Protein AF-A0A7G2SAX5-F1 (afdb_monomer_lite)

Secondary structure (DSSP, 8-state):
-----------S---------EEEEEEEETTTTEEEEEEE--S-HHHHHHHHHHHHSHHHHHHHHHHHTT---SEEEEEEEE--

Radius of gyration: 21.13 Å; chains: 1; bounding box: 46×26×68 Å

Structure (mmCIF, N/CA/C/O backbone):
data_AF-A0A7G2SAX5-F1
#
_entry.id   AF-A0A7G2SAX5-F1
#
loop_
_atom_site.group_PDB
_atom_site.id
_atom_site.type_symbol
_atom_site.label_atom_id
_atom_site.label_alt_id
_atom_site.label_comp_id
_atom_site.label_asym_id
_atom_site.label_entity_id
_atom_site.label_seq_id
_atom_site.pdbx_PDB_ins_code
_atom_site.Cartn_x
_atom_site.Cartn_y
_atom_site.Cartn_z
_atom_site.occupancy
_atom_site.B_iso_or_equiv
_atom_site.auth_seq_id
_atom_site.auth_comp_id
_atom_site.auth_asym_id
_atom_site.auth_atom_id
_atom_site.pdbx_PDB_model_num
ATOM 1 N N . MET A 1 1 ? 35.035 -17.554 -49.772 1.00 50.91 1 MET A N 1
ATOM 2 C CA . MET A 1 1 ? 34.966 -17.762 -48.305 1.00 50.91 1 MET A CA 1
ATOM 3 C C . MET A 1 1 ? 35.821 -16.722 -47.593 1.00 50.91 1 MET A C 1
ATOM 5 O O . MET A 1 1 ? 37.034 -16.804 -47.701 1.00 50.91 1 MET A O 1
ATOM 9 N N . LYS A 1 2 ? 35.210 -15.787 -46.858 1.00 41.78 2 LYS A N 1
ATOM 10 C CA . LYS A 1 2 ? 35.565 -15.425 -45.472 1.00 41.78 2 LYS A CA 1
ATOM 11 C C . LYS A 1 2 ? 34.549 -14.394 -44.977 1.00 41.78 2 LYS A C 1
ATOM 13 O O . LYS A 1 2 ? 34.220 -13.442 -45.670 1.00 41.78 2 LYS A O 1
ATOM 18 N N . LYS A 1 3 ? 33.978 -14.723 -43.824 1.00 50.09 3 LYS A N 1
ATOM 19 C CA . LYS A 1 3 ? 32.918 -14.021 -43.111 1.00 50.09 3 LYS A CA 1
ATOM 20 C C . LYS A 1 3 ? 33.501 -12.748 -42.499 1.00 50.09 3 LYS A C 1
ATOM 22 O O . LYS A 1 3 ? 34.519 -12.848 -41.821 1.00 50.09 3 LYS A O 1
ATOM 27 N N . THR A 1 4 ? 32.805 -11.626 -42.633 1.00 53.44 4 THR A N 1
ATOM 28 C CA . THR A 1 4 ? 33.004 -10.481 -41.737 1.00 53.44 4 THR A CA 1
ATOM 29 C C . THR A 1 4 ? 31.639 -10.007 -41.263 1.00 53.44 4 THR A C 1
ATOM 31 O O . THR A 1 4 ? 31.092 -9.017 -41.727 1.00 53.44 4 THR A O 1
ATOM 34 N N . ILE A 1 5 ? 31.054 -10.797 -40.366 1.00 61.28 5 ILE A N 1
ATOM 35 C CA . ILE A 1 5 ? 30.059 -10.305 -39.418 1.00 61.28 5 ILE A CA 1
ATOM 36 C C . ILE A 1 5 ? 30.892 -9.895 -38.215 1.00 61.28 5 ILE A C 1
ATOM 38 O O . ILE A 1 5 ? 31.472 -10.779 -37.588 1.00 61.28 5 ILE A O 1
ATOM 42 N N . LEU A 1 6 ? 30.990 -8.605 -37.901 1.00 49.75 6 LEU A N 1
ATOM 43 C CA . LEU A 1 6 ? 31.376 -8.217 -36.550 1.00 49.75 6 LEU A CA 1
ATOM 44 C C . LEU A 1 6 ? 30.841 -6.828 -36.182 1.00 49.75 6 LEU A C 1
ATOM 46 O O . LEU A 1 6 ? 31.362 -5.805 -36.607 1.00 49.75 6 LEU A O 1
ATOM 50 N N . PHE A 1 7 ? 29.787 -6.873 -35.365 1.00 51.72 7 PHE A N 1
ATOM 51 C CA . PHE A 1 7 ? 29.598 -6.057 -34.168 1.00 51.72 7 PHE A CA 1
ATOM 52 C C . PHE A 1 7 ? 29.752 -4.541 -34.300 1.00 51.72 7 PHE A C 1
ATOM 54 O O . PHE A 1 7 ? 30.772 -3.966 -33.934 1.00 51.72 7 PHE A O 1
ATOM 61 N N . SER A 1 8 ? 28.659 -3.875 -34.650 1.00 51.69 8 SER A N 1
ATOM 62 C CA . SER A 1 8 ? 28.465 -2.472 -34.273 1.00 51.69 8 SER A CA 1
ATOM 63 C C . SER A 1 8 ? 26.984 -2.104 -34.278 1.00 51.69 8 SER A C 1
ATOM 65 O O . SER A 1 8 ? 26.544 -1.183 -34.952 1.00 51.69 8 SER A O 1
ATOM 67 N N . LEU A 1 9 ? 26.193 -2.835 -33.490 1.00 47.81 9 LEU A N 1
ATOM 68 C CA . LEU A 1 9 ? 24.855 -2.389 -33.099 1.00 47.81 9 LEU A CA 1
ATOM 69 C C . LEU A 1 9 ? 24.630 -2.675 -31.608 1.00 47.81 9 LEU A C 1
ATOM 71 O O . LEU A 1 9 ? 23.744 -3.421 -31.215 1.00 47.81 9 LEU A O 1
ATOM 75 N N . LEU A 1 10 ? 25.513 -2.125 -30.775 1.00 51.78 10 LEU A N 1
ATOM 76 C CA . LEU A 1 10 ? 25.447 -2.215 -29.311 1.00 51.78 10 LEU A CA 1
ATOM 77 C C . LEU A 1 10 ? 25.503 -0.815 -28.683 1.00 51.78 10 LEU A C 1
ATOM 79 O O . LEU A 1 10 ? 26.151 -0.596 -27.669 1.00 51.78 10 LEU A O 1
ATOM 83 N N . ILE A 1 11 ? 24.832 0.153 -29.312 1.00 52.78 11 ILE A N 1
ATOM 84 C CA . ILE A 1 11 ? 24.573 1.473 -28.713 1.00 52.78 11 ILE A CA 1
ATOM 85 C C . ILE A 1 11 ? 23.099 1.840 -28.928 1.00 52.78 11 ILE A C 1
ATOM 87 O O . ILE A 1 11 ? 22.732 2.891 -29.433 1.00 52.78 11 ILE A O 1
ATOM 91 N N . ALA A 1 12 ? 22.233 0.900 -28.586 1.00 48.31 12 ALA A N 1
ATOM 92 C CA . ALA A 1 12 ? 20.835 1.126 -28.271 1.00 48.31 12 ALA A CA 1
ATOM 93 C C . ALA A 1 12 ? 20.633 0.187 -27.078 1.00 48.31 12 ALA A C 1
ATOM 95 O O . ALA A 1 12 ? 20.765 -1.017 -27.2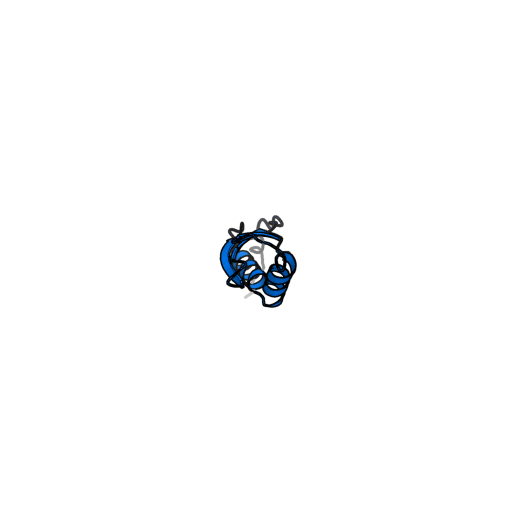23 1.00 48.31 12 ALA A O 1
ATOM 96 N N . ILE A 1 13 ? 20.488 0.615 -25.838 1.00 50.59 13 ILE A N 1
ATOM 97 C CA . ILE A 1 13 ? 19.804 1.779 -25.330 1.00 50.59 13 ILE A CA 1
ATOM 98 C C . ILE A 1 13 ? 20.543 2.111 -24.030 1.00 50.59 13 ILE A C 1
ATOM 100 O O . ILE A 1 13 ? 20.439 1.368 -23.055 1.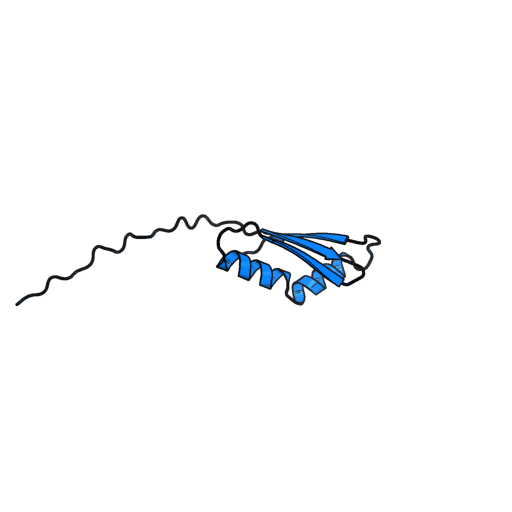00 50.59 13 ILE A O 1
ATOM 104 N N . SER A 1 14 ? 21.316 3.196 -23.984 1.00 45.03 14 SER A N 1
ATOM 105 C CA . SER A 1 14 ? 21.588 3.840 -22.699 1.00 45.03 14 SER A CA 1
ATOM 106 C C . SER A 1 14 ? 20.256 4.438 -22.268 1.00 45.03 14 SER A C 1
ATOM 108 O O . SER A 1 14 ? 19.953 5.595 -22.564 1.00 45.03 14 SER A O 1
ATOM 110 N N . TYR A 1 15 ? 19.398 3.585 -21.701 1.00 52.28 15 TYR A N 1
ATOM 111 C CA . TYR A 1 15 ? 18.163 4.002 -21.069 1.00 52.28 15 TYR A CA 1
ATOM 112 C C . TYR A 1 15 ? 18.564 5.117 -20.121 1.00 52.28 15 TYR A C 1
ATOM 114 O O . TYR A 1 15 ? 19.568 4.995 -19.416 1.00 52.28 15 TYR A O 1
ATOM 122 N N . ASN A 1 16 ? 17.817 6.214 -20.162 1.00 47.50 16 ASN A N 1
ATOM 123 C CA . ASN A 1 16 ? 17.862 7.238 -19.137 1.00 47.50 16 ASN A CA 1
ATOM 124 C C . ASN A 1 16 ? 17.517 6.560 -17.806 1.00 47.50 16 ASN A C 1
ATOM 126 O O . ASN A 1 16 ? 16.377 6.599 -17.358 1.00 47.50 16 ASN A O 1
ATOM 130 N N . LEU A 1 17 ? 18.499 5.901 -17.192 1.00 52.47 17 LEU A N 1
ATOM 131 C CA . LEU A 1 17 ? 18.451 5.383 -15.840 1.00 52.47 17 LEU A CA 1
ATOM 132 C C . LEU A 1 17 ? 18.680 6.590 -14.929 1.00 52.47 17 LEU A C 1
ATOM 134 O O . LEU A 1 17 ? 19.645 6.673 -14.176 1.00 52.47 17 LEU A O 1
ATOM 138 N N . GLN A 1 18 ? 17.822 7.599 -15.073 1.00 56.12 18 GLN A N 1
ATOM 139 C CA . GLN A 1 18 ? 17.658 8.572 -14.020 1.00 56.12 18 GLN A CA 1
ATOM 140 C C . GLN A 1 18 ? 17.140 7.754 -12.841 1.00 56.12 18 GLN A C 1
ATOM 142 O O . GLN A 1 18 ? 16.141 7.047 -12.982 1.00 56.12 18 GLN A O 1
ATOM 147 N N . ALA A 1 19 ? 17.880 7.762 -11.734 1.00 66.88 19 ALA A N 1
ATOM 148 C CA . ALA A 1 19 ? 17.467 7.113 -10.501 1.00 66.88 19 ALA A CA 1
ATOM 149 C C . ALA A 1 19 ? 16.165 7.781 -10.037 1.00 66.88 19 ALA A C 1
ATOM 151 O O . ALA A 1 19 ? 16.176 8.819 -9.379 1.00 66.88 19 ALA A O 1
ATOM 152 N N . GLU A 1 20 ? 15.038 7.256 -10.511 1.00 78.00 20 GLU A N 1
ATOM 153 C CA . GLU A 1 20 ? 13.710 7.691 -10.114 1.00 78.00 20 GLU A CA 1
ATOM 154 C C . GLU A 1 20 ? 13.515 7.306 -8.648 1.00 78.00 20 GLU A C 1
ATOM 156 O O . GLU A 1 20 ? 13.607 6.132 -8.295 1.00 78.00 20 GLU A O 1
ATOM 161 N N . GLU A 1 21 ? 13.249 8.293 -7.794 1.00 87.94 21 GLU A N 1
ATOM 162 C CA . GLU A 1 21 ? 12.865 8.049 -6.406 1.00 87.94 21 GLU A CA 1
ATOM 163 C C . GLU A 1 21 ? 11.394 7.605 -6.371 1.00 87.94 21 GLU A C 1
ATOM 165 O O . GLU A 1 21 ? 10.470 8.418 -6.524 1.00 87.94 21 GLU A O 1
ATOM 170 N N . VAL A 1 22 ? 11.180 6.302 -6.189 1.00 93.38 22 VAL A N 1
ATOM 171 C CA . VAL A 1 22 ? 9.845 5.703 -6.138 1.00 93.38 22 VAL A CA 1
ATOM 172 C C . VAL A 1 22 ? 9.242 5.927 -4.751 1.00 93.38 22 VAL A C 1
ATOM 174 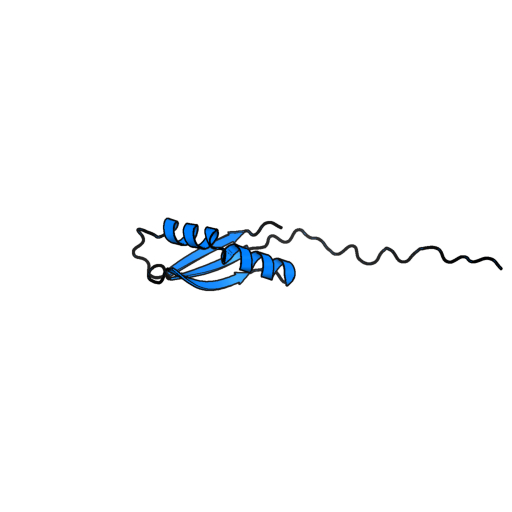O O . VAL A 1 22 ? 9.846 5.645 -3.721 1.00 93.38 22 VAL A O 1
ATOM 177 N N . LYS A 1 23 ? 8.024 6.454 -4.712 1.00 94.19 23 LYS A N 1
ATOM 178 C CA . LYS A 1 23 ? 7.269 6.841 -3.522 1.00 94.19 23 LYS A CA 1
ATOM 179 C C . LYS A 1 23 ? 5.858 6.295 -3.610 1.00 94.19 23 LYS A C 1
ATOM 181 O O . LYS A 1 23 ? 5.178 6.468 -4.621 1.00 94.19 23 LYS A O 1
ATOM 186 N N . ALA A 1 24 ? 5.391 5.726 -2.509 1.00 96.06 24 ALA A N 1
ATOM 187 C CA . ALA A 1 24 ? 4.017 5.300 -2.322 1.00 96.06 24 ALA A CA 1
ATOM 188 C C . ALA A 1 24 ? 3.298 6.209 -1.322 1.00 96.06 24 ALA A C 1
ATOM 190 O O . ALA A 1 24 ? 3.804 6.491 -0.234 1.00 96.06 24 ALA A O 1
ATOM 191 N N . LYS A 1 25 ? 2.077 6.620 -1.662 1.00 96.62 25 LYS A N 1
ATOM 192 C CA . LYS A 1 25 ? 1.103 7.182 -0.727 1.00 96.62 25 LYS A CA 1
ATOM 193 C C . LYS A 1 25 ? 0.075 6.106 -0.399 1.00 96.62 25 LYS A C 1
ATOM 195 O O . LYS A 1 25 ? -0.648 5.659 -1.287 1.00 96.62 25 LYS A O 1
ATOM 200 N N . ILE A 1 26 ? -0.006 5.718 0.869 1.00 95.19 26 ILE A N 1
ATOM 201 C CA . ILE A 1 26 ? -0.922 4.681 1.349 1.00 95.19 26 ILE A CA 1
ATOM 202 C C . ILE A 1 26 ? -2.011 5.328 2.194 1.00 95.19 26 ILE A C 1
ATOM 204 O O . ILE A 1 26 ? -1.713 6.058 3.137 1.00 95.19 26 ILE A O 1
ATOM 208 N N . THR A 1 27 ? -3.273 5.043 1.885 1.00 94.88 27 THR A N 1
ATOM 209 C CA . THR A 1 27 ? -4.412 5.386 2.744 1.00 94.88 27 THR A CA 1
ATOM 210 C C . THR A 1 27 ? -4.891 4.132 3.453 1.00 94.88 27 THR A C 1
ATOM 212 O O . THR A 1 27 ? -5.103 3.097 2.825 1.00 94.88 27 THR A O 1
ATOM 215 N N . TYR A 1 28 ? -5.069 4.225 4.764 1.00 93.00 28 TYR A N 1
ATOM 216 C CA . TYR A 1 28 ? -5.306 3.088 5.644 1.00 93.00 28 TYR A CA 1
ATOM 217 C C . TYR A 1 28 ? -6.460 3.383 6.608 1.00 93.00 28 TYR A C 1
ATOM 219 O O . TYR A 1 28 ? -6.565 4.495 7.119 1.00 93.00 28 TYR A O 1
ATOM 227 N N . THR A 1 29 ? -7.332 2.402 6.854 1.00 93.00 29 THR A N 1
ATOM 228 C CA . THR A 1 29 ? -8.349 2.433 7.921 1.00 93.00 29 THR A CA 1
ATOM 229 C C . THR A 1 29 ? -7.763 1.802 9.177 1.00 93.00 29 THR A C 1
ATOM 231 O O . THR A 1 29 ? -7.374 0.632 9.165 1.00 93.00 29 THR A O 1
ATOM 234 N N . ILE A 1 30 ? -7.718 2.590 10.256 1.00 89.62 30 ILE A N 1
ATOM 235 C CA . ILE A 1 30 ? -7.120 2.193 11.538 1.00 89.62 30 ILE A CA 1
ATOM 236 C C . ILE A 1 30 ? -7.979 1.131 12.217 1.00 89.62 30 ILE A C 1
ATOM 238 O O . ILE A 1 30 ? -7.478 0.084 12.620 1.00 89.62 30 ILE A O 1
ATOM 242 N N . LYS A 1 31 ? -9.295 1.358 12.267 1.00 86.69 31 LYS A N 1
ATOM 243 C CA . LYS A 1 31 ? -10.242 0.449 12.921 1.00 86.69 31 LYS A CA 1
ATOM 244 C C . LYS A 1 31 ? -10.293 -0.930 12.256 1.00 86.69 31 LYS A C 1
ATOM 246 O O . LYS A 1 31 ? -10.360 -1.935 12.956 1.00 86.69 31 LYS A O 1
ATOM 251 N N . ASP A 1 32 ? -10.253 -0.975 10.924 1.00 88.56 32 ASP A N 1
ATOM 252 C CA . ASP A 1 32 ? -10.366 -2.232 10.169 1.00 88.56 32 ASP A CA 1
ATOM 253 C C . ASP A 1 32 ? -8.999 -2.845 9.838 1.00 88.56 32 ASP A C 1
ATOM 255 O O . ASP A 1 32 ? -8.931 -3.883 9.181 1.00 88.56 32 ASP A O 1
ATOM 259 N N . ASN A 1 33 ? -7.910 -2.183 10.243 1.00 87.50 33 ASN A N 1
ATOM 260 C CA . ASN A 1 33 ? -6.538 -2.547 9.915 1.00 87.50 33 ASN A CA 1
ATOM 261 C C . ASN A 1 33 ? -6.341 -2.894 8.425 1.00 87.50 33 ASN A C 1
ATOM 263 O O . ASN A 1 33 ? -5.769 -3.929 8.072 1.00 87.50 33 ASN A O 1
ATOM 267 N N . ARG A 1 34 ? -6.860 -2.042 7.533 1.00 90.00 34 ARG A N 1
ATOM 268 C CA . ARG A 1 34 ? -6.942 -2.328 6.093 1.00 90.00 34 ARG A CA 1
ATOM 269 C C . ARG A 1 34 ? -6.436 -1.164 5.249 1.00 90.00 34 ARG A C 1
ATOM 271 O O . ARG A 1 34 ? -6.758 -0.006 5.497 1.00 90.00 34 ARG A O 1
ATOM 278 N N . ILE A 1 35 ? -5.677 -1.481 4.206 1.00 91.94 35 ILE A N 1
ATOM 279 C CA . ILE A 1 35 ? -5.266 -0.514 3.183 1.00 91.94 35 ILE A CA 1
ATOM 280 C C . ILE A 1 35 ? -6.453 -0.253 2.248 1.00 91.94 35 ILE A C 1
ATOM 282 O O . ILE A 1 35 ? -7.082 -1.190 1.764 1.00 91.94 35 ILE A O 1
ATOM 286 N N . LEU A 1 36 ? -6.773 1.019 2.022 1.00 93.38 36 LEU A N 1
ATOM 287 C CA . LEU A 1 36 ? -7.843 1.461 1.122 1.00 93.38 36 LEU A CA 1
ATOM 288 C C . LEU A 1 36 ? -7.318 1.812 -0.264 1.00 93.38 36 LEU A C 1
ATOM 290 O O . LEU A 1 36 ? -7.983 1.536 -1.256 1.00 93.38 36 LEU A O 1
ATOM 294 N N . SER A 1 37 ? -6.143 2.436 -0.331 1.00 95.19 37 SER A N 1
ATOM 295 C CA . SER A 1 37 ? -5.525 2.816 -1.596 1.00 95.19 37 SER A CA 1
ATOM 296 C C . SER A 1 37 ? -4.016 2.902 -1.469 1.00 95.19 37 SER A C 1
ATOM 298 O O . SER A 1 37 ? -3.495 3.309 -0.427 1.00 95.19 37 SER A O 1
ATOM 300 N N . ILE A 1 38 ? -3.341 2.590 -2.568 1.00 96.12 38 ILE A N 1
ATOM 301 C CA . ILE A 1 38 ? -1.910 2.786 -2.767 1.00 96.12 38 ILE A CA 1
ATOM 302 C C . ILE A 1 38 ? -1.766 3.599 -4.053 1.00 96.12 38 ILE A C 1
ATOM 304 O O . ILE A 1 38 ? -2.400 3.288 -5.057 1.00 96.12 38 ILE A O 1
ATOM 308 N N . ILE A 1 39 ? -0.982 4.671 -4.005 1.00 96.69 39 ILE A N 1
ATOM 309 C CA . ILE A 1 39 ? -0.645 5.485 -5.175 1.00 96.69 39 ILE A CA 1
ATOM 310 C C . ILE A 1 39 ? 0.872 5.545 -5.254 1.00 96.69 39 ILE A C 1
ATOM 312 O O . ILE A 1 39 ? 1.496 6.098 -4.350 1.00 96.69 39 ILE A O 1
ATOM 316 N N . VAL A 1 40 ? 1.450 5.006 -6.324 1.00 96.56 40 VAL A N 1
ATOM 317 C CA . VAL A 1 40 ? 2.899 5.009 -6.555 1.00 96.56 40 VAL A CA 1
ATOM 318 C C . VAL A 1 40 ? 3.248 5.957 -7.699 1.00 96.56 40 VAL A C 1
ATOM 320 O O . VAL A 1 40 ? 2.598 5.949 -8.742 1.00 96.56 40 VAL A O 1
ATOM 323 N N . ASN A 1 41 ? 4.273 6.788 -7.512 1.00 94.50 41 ASN A N 1
ATOM 324 C CA . ASN A 1 41 ? 4.685 7.829 -8.462 1.00 94.50 41 ASN A CA 1
ATOM 325 C C . ASN A 1 41 ? 5.659 7.342 -9.556 1.00 94.50 41 ASN A C 1
ATOM 327 O O . ASN A 1 41 ? 6.468 8.145 -10.008 1.00 94.50 41 ASN A O 1
ATOM 331 N N . SER A 1 42 ? 5.601 6.078 -9.984 1.00 91.62 42 SER A N 1
ATOM 332 C CA . SER A 1 42 ? 6.476 5.571 -11.051 1.00 91.62 42 SER A CA 1
ATOM 333 C C . SER A 1 42 ? 5.693 5.240 -12.316 1.00 91.62 42 SER A C 1
ATOM 335 O O . SER A 1 42 ? 4.592 4.678 -12.270 1.00 91.62 42 SER A O 1
ATOM 337 N N . LYS A 1 43 ? 6.273 5.608 -13.464 1.00 90.19 43 LYS A N 1
ATOM 338 C CA . LYS A 1 43 ? 5.785 5.194 -14.790 1.00 90.19 43 LYS A CA 1
ATOM 339 C C . LYS A 1 43 ? 6.315 3.820 -15.201 1.00 90.19 43 LYS A C 1
ATOM 341 O O . LYS A 1 43 ? 5.751 3.222 -16.113 1.00 90.19 43 LYS A O 1
ATOM 346 N N . ASP A 1 44 ? 7.378 3.344 -14.556 1.00 91.69 44 ASP A N 1
ATOM 347 C CA . ASP A 1 44 ? 7.914 2.002 -14.749 1.00 91.69 44 ASP A CA 1
ATOM 348 C C . ASP A 1 44 ? 7.017 0.998 -14.013 1.00 91.69 44 ASP A C 1
ATOM 350 O O . ASP A 1 44 ? 6.873 1.031 -12.789 1.00 91.69 44 ASP A O 1
ATOM 354 N N . GLU A 1 45 ? 6.376 0.114 -14.774 1.00 92.88 45 GLU A N 1
ATOM 355 C CA . GLU A 1 45 ? 5.439 -0.872 -14.239 1.00 92.88 45 GLU A CA 1
ATOM 356 C C . GLU A 1 45 ? 6.108 -1.861 -13.276 1.00 92.88 45 GLU A C 1
ATOM 358 O O . GLU A 1 45 ? 5.498 -2.238 -12.276 1.00 92.88 45 GLU A O 1
ATOM 363 N N . ILE A 1 46 ? 7.369 -2.228 -13.520 1.00 91.62 46 ILE A N 1
ATOM 364 C CA . ILE A 1 46 ? 8.110 -3.166 -12.672 1.00 91.62 46 ILE A CA 1
ATOM 365 C C . ILE A 1 46 ? 8.425 -2.503 -11.333 1.00 91.62 46 ILE A C 1
ATOM 367 O O . ILE A 1 46 ? 8.185 -3.095 -10.279 1.00 91.62 46 ILE A O 1
ATOM 371 N N . LYS A 1 47 ? 8.933 -1.266 -11.355 1.00 91.75 47 LYS A N 1
ATOM 372 C CA . LYS A 1 47 ? 9.219 -0.512 -10.124 1.00 91.75 47 LYS A CA 1
ATOM 373 C C . LYS A 1 47 ? 7.954 -0.229 -9.326 1.00 91.75 47 LYS A C 1
ATOM 375 O O . LYS A 1 47 ? 7.942 -0.385 -8.104 1.00 91.75 47 LYS A O 1
ATOM 380 N N . ARG A 1 48 ? 6.872 0.136 -10.020 1.00 93.81 48 ARG A N 1
ATOM 381 C CA . ARG A 1 48 ? 5.558 0.337 -9.411 1.00 93.81 48 ARG A CA 1
ATOM 382 C C . ARG A 1 48 ? 5.082 -0.923 -8.694 1.00 93.81 48 ARG A C 1
ATOM 384 O O . ARG A 1 48 ? 4.786 -0.841 -7.506 1.00 93.81 48 ARG A O 1
ATOM 391 N N . GLN A 1 49 ? 5.073 -2.069 -9.378 1.00 95.06 49 GLN A N 1
ATOM 392 C CA . GLN A 1 49 ? 4.607 -3.330 -8.800 1.00 95.06 49 GLN A CA 1
ATOM 393 C C . GLN A 1 49 ? 5.443 -3.740 -7.583 1.00 95.06 49 GLN A C 1
ATOM 395 O O . GLN A 1 49 ? 4.886 -4.062 -6.538 1.00 95.06 49 GLN A O 1
ATOM 400 N N . LYS A 1 50 ? 6.777 -3.655 -7.674 1.00 93.81 50 LYS A N 1
ATOM 401 C CA . LYS A 1 50 ? 7.668 -3.946 -6.539 1.00 93.81 50 LYS A CA 1
ATOM 402 C C . LYS A 1 50 ? 7.356 -3.0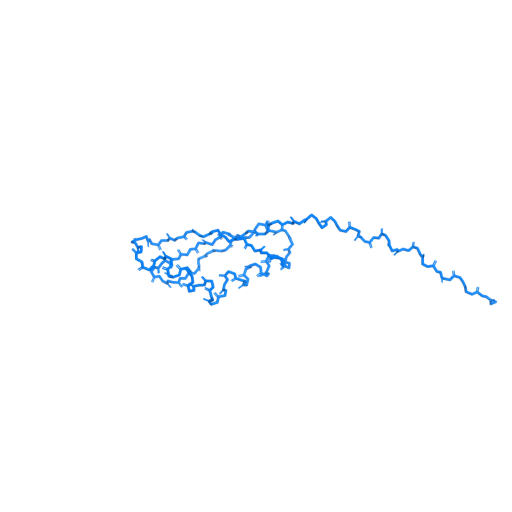79 -5.317 1.00 93.81 50 LYS A C 1
ATOM 404 O O . LYS A 1 50 ? 7.315 -3.582 -4.196 1.00 93.81 50 LYS A O 1
ATOM 409 N N . CYS A 1 51 ? 7.132 -1.783 -5.526 1.00 94.56 51 CYS A N 1
ATOM 410 C CA . CYS A 1 51 ? 6.795 -0.857 -4.449 1.00 94.56 51 CYS A CA 1
ATOM 411 C C . CYS A 1 51 ? 5.413 -1.161 -3.846 1.00 94.56 51 CYS A C 1
ATOM 413 O O . CYS A 1 51 ? 5.260 -1.140 -2.625 1.00 94.56 51 CYS A O 1
ATOM 415 N N . GLU A 1 52 ? 4.419 -1.497 -4.677 1.00 94.81 52 GLU A N 1
ATOM 416 C CA . GLU A 1 52 ? 3.093 -1.938 -4.225 1.00 94.81 52 GLU A CA 1
ATOM 417 C C . GLU A 1 52 ? 3.177 -3.212 -3.371 1.00 94.81 52 GLU A C 1
ATOM 419 O O . GLU A 1 52 ? 2.608 -3.255 -2.278 1.00 94.81 52 GLU A O 1
ATOM 424 N N . ASP A 1 53 ? 3.939 -4.213 -3.812 1.00 94.69 53 ASP A N 1
ATOM 425 C CA . ASP A 1 53 ? 4.147 -5.461 -3.070 1.00 94.69 53 ASP A CA 1
ATOM 426 C C . ASP A 1 53 ? 4.811 -5.199 -1.710 1.00 94.69 53 ASP A C 1
ATOM 428 O O . ASP A 1 53 ? 4.378 -5.730 -0.682 1.00 94.69 53 ASP A O 1
ATOM 432 N N . LEU A 1 54 ? 5.815 -4.316 -1.679 1.00 93.44 54 LEU A N 1
ATOM 433 C CA . LEU A 1 54 ? 6.523 -3.941 -0.457 1.00 93.44 54 LEU A CA 1
ATOM 434 C C . LEU A 1 54 ? 5.591 -3.282 0.564 1.00 93.44 54 LEU A C 1
ATOM 436 O O . LEU A 1 54 ? 5.588 -3.671 1.734 1.00 93.44 54 LEU A O 1
ATOM 440 N N . VAL A 1 55 ? 4.757 -2.323 0.152 1.00 93.50 55 VAL A N 1
ATOM 441 C CA . VAL A 1 55 ? 3.831 -1.645 1.082 1.00 93.50 55 VAL A CA 1
ATOM 442 C C . VAL A 1 55 ? 2.634 -2.516 1.471 1.00 93.50 55 VAL A C 1
ATOM 444 O O . VAL A 1 55 ? 1.978 -2.252 2.481 1.00 93.50 55 VAL A O 1
ATOM 447 N N . MET A 1 56 ? 2.345 -3.566 0.697 1.00 91.75 56 MET A N 1
ATOM 448 C CA . MET A 1 56 ? 1.343 -4.577 1.033 1.00 91.75 56 MET A CA 1
ATOM 449 C C . MET A 1 56 ? 1.875 -5.699 1.928 1.00 91.75 56 MET A C 1
ATOM 451 O O . MET A 1 56 ? 1.045 -6.465 2.437 1.00 91.75 56 MET A O 1
ATOM 455 N N . SER A 1 57 ? 3.194 -5.786 2.134 1.00 92.25 57 SER A N 1
ATOM 456 C CA . SER A 1 57 ? 3.846 -6.802 2.966 1.00 92.25 57 SER A CA 1
ATOM 457 C C . SER A 1 57 ? 3.278 -6.861 4.386 1.00 92.25 57 SER A C 1
ATOM 459 O O . SER A 1 57 ? 2.688 -5.905 4.908 1.00 92.25 57 SER A O 1
ATOM 461 N N . LYS A 1 58 ? 3.446 -8.015 5.036 1.00 90.69 58 LYS A N 1
ATOM 462 C CA . LYS A 1 58 ? 2.980 -8.212 6.411 1.00 90.69 58 LYS A CA 1
ATOM 463 C C . LYS A 1 58 ? 3.700 -7.252 7.361 1.00 90.69 58 LYS A C 1
ATOM 465 O O . LYS A 1 58 ? 3.062 -6.642 8.214 1.00 90.69 58 LYS A O 1
ATOM 470 N N . GLU A 1 59 ? 4.996 -7.078 7.152 1.00 90.75 59 GLU A N 1
ATOM 471 C CA . GLU A 1 59 ? 5.890 -6.217 7.914 1.00 90.75 59 GLU A CA 1
ATOM 472 C C . GLU A 1 59 ? 5.442 -4.752 7.827 1.00 90.75 59 GLU A C 1
ATOM 474 O O . GLU A 1 59 ? 5.279 -4.087 8.852 1.00 90.75 59 GLU A O 1
ATOM 479 N N . ALA A 1 60 ? 5.146 -4.257 6.618 1.00 88.56 60 ALA A N 1
ATOM 480 C CA . ALA A 1 60 ? 4.626 -2.904 6.428 1.00 88.56 60 ALA A CA 1
ATOM 481 C C . ALA A 1 60 ? 3.283 -2.702 7.149 1.00 88.56 60 ALA A C 1
ATOM 483 O O . ALA A 1 60 ? 3.087 -1.701 7.841 1.00 88.56 60 ALA A O 1
ATOM 484 N N . ARG A 1 61 ? 2.368 -3.678 7.068 1.00 87.25 61 ARG A N 1
ATOM 485 C CA . ARG A 1 61 ? 1.067 -3.611 7.760 1.00 87.25 61 ARG A CA 1
ATOM 486 C C . ARG A 1 61 ? 1.206 -3.587 9.279 1.00 87.25 61 ARG A C 1
ATOM 488 O O . ARG A 1 61 ? 0.476 -2.852 9.942 1.00 87.25 61 ARG A O 1
ATOM 495 N N . GLU A 1 62 ? 2.126 -4.367 9.837 1.00 90.69 62 GLU A N 1
ATOM 496 C CA . GLU A 1 62 ? 2.406 -4.359 11.276 1.00 90.69 62 GLU A CA 1
ATOM 497 C C . GLU A 1 62 ? 2.969 -3.008 11.732 1.00 90.69 62 GLU A C 1
ATOM 499 O O . GLU A 1 62 ? 2.537 -2.482 12.761 1.00 90.69 62 GLU A O 1
ATOM 504 N N . LEU A 1 63 ? 3.850 -2.392 10.934 1.00 89.38 63 LEU A N 1
ATOM 505 C CA . LEU A 1 63 ? 4.338 -1.033 11.184 1.00 89.38 63 LEU A CA 1
ATOM 506 C C . LEU A 1 63 ? 3.201 -0.005 11.162 1.00 89.38 63 LEU A C 1
ATOM 508 O O . LEU A 1 63 ? 3.132 0.854 12.046 1.00 89.38 63 LEU A O 1
ATOM 512 N N . PHE A 1 64 ? 2.286 -0.103 10.193 1.00 88.88 64 PHE A N 1
ATOM 513 C CA . PHE A 1 64 ? 1.131 0.792 10.104 1.00 88.88 64 PHE A CA 1
ATOM 514 C C . PHE A 1 64 ? 0.230 0.669 11.330 1.00 88.88 64 PHE A C 1
ATOM 516 O O . PHE A 1 64 ? -0.113 1.681 11.943 1.00 88.88 64 PHE A O 1
ATOM 523 N N . LYS A 1 65 ? -0.084 -0.567 11.730 1.00 88.75 65 LYS A N 1
ATOM 524 C CA . LYS A 1 65 ? -0.885 -0.851 12.921 1.00 88.75 65 LYS A CA 1
ATOM 525 C C . LYS A 1 65 ? -0.228 -0.280 14.176 1.00 88.75 65 LYS A C 1
ATOM 527 O O . LYS A 1 65 ? -0.872 0.462 14.909 1.00 88.75 65 LYS A O 1
ATOM 532 N N . LYS A 1 66 ? 1.056 -0.578 14.400 1.00 90.75 66 LYS A N 1
ATOM 533 C CA . LYS A 1 66 ? 1.793 -0.139 15.595 1.00 90.75 66 LYS A CA 1
ATOM 534 C C . LYS A 1 66 ? 1.866 1.384 15.701 1.00 90.75 66 LYS A C 1
ATOM 536 O O . LYS A 1 66 ? 1.732 1.931 16.789 1.00 90.75 66 LYS A O 1
ATOM 541 N N . LYS A 1 67 ? 2.045 2.088 14.578 1.00 90.44 67 LYS A N 1
ATOM 542 C CA . LYS A 1 67 ? 2.117 3.557 14.567 1.00 90.44 67 LYS A CA 1
ATOM 543 C C . LYS A 1 67 ? 0.809 4.225 15.015 1.00 90.44 67 LYS A C 1
ATOM 545 O O . LYS A 1 67 ? 0.864 5.308 15.589 1.00 90.44 67 LYS A O 1
ATOM 550 N N . TYR A 1 68 ? -0.340 3.594 14.767 1.00 87.06 68 TYR A N 1
ATOM 551 C CA . TYR A 1 68 ? -1.667 4.160 15.042 1.00 87.06 68 TYR A CA 1
ATOM 552 C C . TYR A 1 68 ? -2.461 3.394 16.108 1.00 87.06 68 TYR A C 1
ATOM 554 O O . TYR A 1 68 ? -3.650 3.650 16.276 1.00 87.06 68 TYR A O 1
ATOM 562 N N . GLU A 1 69 ? -1.818 2.503 16.866 1.00 85.69 69 GLU A N 1
ATOM 563 C CA . GLU A 1 69 ? -2.465 1.652 17.876 1.00 85.69 69 GLU A CA 1
ATOM 564 C C . GLU A 1 69 ? -3.202 2.448 18.968 1.00 85.69 69 GLU A C 1
ATOM 566 O O . GLU A 1 69 ? -4.197 1.983 19.519 1.00 85.69 69 GLU A O 1
ATOM 571 N N . HIS A 1 70 ? -2.757 3.678 19.236 1.00 87.94 70 HIS A N 1
ATOM 572 C CA . HIS A 1 70 ? -3.366 4.593 20.207 1.00 87.94 70 HIS A CA 1
ATOM 573 C C . HIS A 1 70 ? -4.034 5.814 19.560 1.00 87.94 70 HIS A C 1
ATOM 575 O O . HIS A 1 70 ? -4.343 6.788 20.245 1.00 87.94 70 HIS A O 1
ATOM 581 N N . SER A 1 71 ? -4.223 5.800 18.238 1.00 87.19 71 SER A N 1
ATOM 582 C CA . SER A 1 71 ? -4.872 6.904 17.538 1.00 87.19 71 SER A CA 1
ATOM 583 C C . SER A 1 71 ? -6.394 6.794 17.624 1.00 87.19 71 SER A C 1
ATOM 585 O O . SER A 1 71 ? -6.963 5.718 17.453 1.00 87.19 71 SER A O 1
ATOM 587 N N . ASN A 1 72 ? -7.059 7.934 17.818 1.00 88.56 72 ASN A N 1
ATOM 588 C CA . ASN A 1 72 ? -8.516 8.054 17.698 1.00 88.56 72 ASN A CA 1
ATOM 589 C C . ASN A 1 72 ? -8.958 8.392 16.263 1.00 88.56 72 ASN A C 1
ATOM 591 O O . ASN A 1 72 ? -10.145 8.593 16.001 1.00 88.56 72 ASN A O 1
ATOM 595 N N . GLU A 1 73 ? -8.012 8.497 15.328 1.00 90.50 73 GLU A N 1
ATOM 596 C CA . GLU A 1 73 ? -8.314 8.753 13.927 1.00 90.50 73 GLU A CA 1
ATOM 597 C C . GLU A 1 73 ? -8.965 7.531 13.272 1.00 90.50 73 GLU A C 1
ATOM 599 O O . GLU A 1 73 ? -8.675 6.376 13.581 1.00 90.50 73 GLU A O 1
ATOM 604 N N . LYS A 1 74 ? -9.853 7.788 12.310 1.00 91.75 74 LYS A N 1
ATOM 605 C CA . LYS A 1 74 ? -10.476 6.722 11.516 1.00 91.75 74 LYS A CA 1
ATOM 606 C C . LYS A 1 74 ? -9.568 6.253 10.375 1.00 91.75 74 LYS A C 1
ATOM 608 O O . LYS A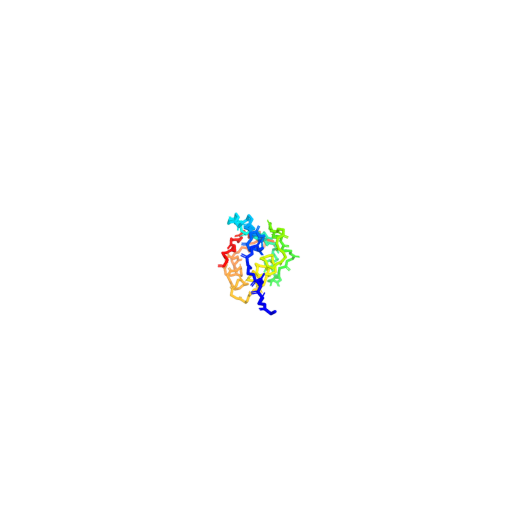 1 74 ? -9.581 5.073 10.019 1.00 91.75 74 LYS A O 1
ATOM 613 N N . TYR A 1 75 ? -8.797 7.177 9.807 1.00 93.00 75 TYR A N 1
ATOM 614 C CA . TYR A 1 75 ? -7.944 6.946 8.648 1.00 93.00 75 TYR A CA 1
ATOM 615 C C . TYR A 1 75 ? -6.559 7.539 8.877 1.00 93.00 75 TYR A C 1
ATOM 617 O O . TYR A 1 75 ? -6.446 8.595 9.487 1.00 93.00 75 TYR A O 1
ATOM 625 N N . ALA A 1 76 ? -5.542 6.897 8.311 1.00 92.38 76 ALA A N 1
ATOM 626 C CA . ALA A 1 76 ? -4.173 7.390 8.278 1.00 92.38 76 ALA A CA 1
ATOM 627 C C . ALA A 1 76 ? -3.654 7.469 6.840 1.00 92.38 76 ALA A C 1
ATOM 629 O O . ALA A 1 76 ? -4.087 6.718 5.958 1.00 92.38 76 ALA A O 1
ATOM 630 N N . VAL A 1 77 ? -2.687 8.362 6.627 1.00 93.31 77 VAL A N 1
ATOM 631 C CA . VAL A 1 77 ? -1.930 8.467 5.379 1.00 93.31 77 VAL A CA 1
ATOM 632 C C . VAL A 1 77 ? -0.455 8.230 5.671 1.00 93.31 77 VAL A C 1
ATOM 634 O O . VAL A 1 77 ? 0.131 8.898 6.521 1.00 93.31 77 VAL A O 1
ATOM 637 N N . PHE A 1 78 ? 0.148 7.305 4.932 1.00 91.00 78 PHE A N 1
ATOM 638 C CA . PHE A 1 78 ? 1.576 7.026 4.981 1.00 91.00 78 PHE A CA 1
ATOM 639 C C . PHE A 1 78 ? 2.234 7.432 3.674 1.00 91.00 78 PHE A C 1
ATOM 641 O O . PHE A 1 78 ? 1.649 7.287 2.600 1.00 91.00 78 PHE A O 1
ATOM 648 N N . TYR A 1 79 ? 3.471 7.896 3.791 1.00 91.56 79 TYR A N 1
ATOM 649 C CA . TYR A 1 79 ? 4.373 8.082 2.669 1.00 91.56 79 TYR A CA 1
ATOM 650 C C . TYR A 1 79 ? 5.529 7.112 2.855 1.00 91.56 79 TYR A C 1
ATOM 652 O O . TYR A 1 79 ? 6.137 7.077 3.924 1.00 91.56 79 TYR A O 1
ATOM 660 N N . PHE A 1 80 ? 5.779 6.306 1.835 1.00 89.94 80 PHE A N 1
ATOM 661 C CA . PHE A 1 80 ? 6.842 5.316 1.814 1.00 89.94 80 PHE A CA 1
ATOM 662 C C . PHE A 1 80 ? 7.766 5.633 0.647 1.00 89.94 80 PHE A C 1
ATOM 664 O O . PHE A 1 80 ? 7.277 5.926 -0.441 1.00 89.94 80 PHE A O 1
ATOM 671 N N . ILE A 1 81 ? 9.074 5.601 0.876 1.00 91.38 81 ILE A N 1
ATOM 672 C CA . ILE A 1 81 ? 10.069 5.652 -0.195 1.00 91.38 81 ILE A CA 1
ATOM 673 C C . ILE A 1 81 ? 10.472 4.202 -0.457 1.00 91.38 81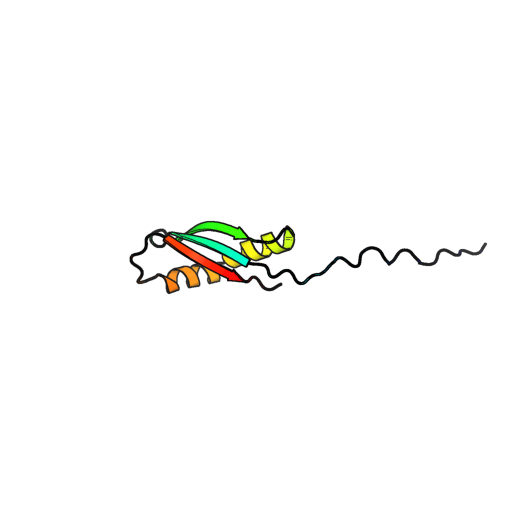 ILE A C 1
ATOM 675 O O . ILE A 1 81 ? 10.813 3.480 0.477 1.00 91.38 81 ILE A O 1
ATOM 679 N N . CYS A 1 82 ? 10.344 3.770 -1.704 1.00 88.81 82 CYS A N 1
ATOM 680 C CA . CYS A 1 82 ? 10.706 2.442 -2.166 1.00 88.81 82 CYS A CA 1
ATOM 681 C C . CYS A 1 82 ? 12.085 2.542 -2.820 1.00 88.81 82 CYS A C 1
ATOM 683 O O . CYS A 1 82 ? 12.223 3.154 -3.879 1.00 88.81 82 CYS A O 1
ATOM 685 N N . GLU A 1 83 ? 13.100 1.994 -2.158 1.00 79.56 83 GLU A N 1
ATOM 686 C CA . GLU A 1 83 ? 14.444 1.862 -2.727 1.00 79.56 83 GLU A CA 1
ATOM 687 C C . GLU A 1 83 ? 14.481 0.646 -3.678 1.00 79.56 83 GLU A C 1
ATOM 689 O O . GLU A 1 83 ? 13.775 -0.338 -3.437 1.00 79.56 83 GLU A O 1
ATOM 694 N N . ASP A 1 84 ? 15.228 0.766 -4.785 1.00 58.84 84 ASP A N 1
ATOM 695 C CA . ASP A 1 84 ? 15.387 -0.267 -5.833 1.00 58.84 84 ASP A CA 1
ATOM 696 C C . ASP A 1 84 ? 16.111 -1.534 -5.334 1.00 58.84 84 ASP A C 1
ATOM 698 O O . ASP A 1 84 ? 17.084 -1.402 -4.554 1.00 58.84 84 ASP A O 1
#

pLDDT: mean 81.94, std 17.2, range [41.78, 96.69]

Sequence (84 aa):
MKKTILFSLLIAISYNLQAEEVKAKITYTIKDNRILSIIVNSKDEIKRQKCEDLVMSKEARELFKKKYEHSNEKYAVFYFICED

Foldseek 3Di:
DDDPDDDDPPPPDPPPPPVDFKKWKWKAFQVVLDTPDIDIPDPDPVQVVVVVVVCVDPVVSVVVNVVCVPPPDGMDIDMDTDDD